Protein AF-A0A7T5RRS4-F1 (afdb_monomer)

Secondary structure (DSSP, 8-state):
-PPPPPPPP------PPPTTPPPPEE-TTT-PBPEES-S--SSSS---EE-TTT--EES--EEPS------------

Nearest PDB structures (foldseek):
  6blp-assembly1_I  TM=5.747E-01  e=8.441E-01  Saccharomyces cerevisiae S288C
  7eu1-assembly1_I  TM=4.699E-01  e=1.589E+00  Arabidopsis thaliana

Radius of gyration: 20.54 Å; Cα contacts (8 Å, |Δi|>4): 84; chains: 1; bounding box: 59×61×38 Å

Sequence (77 aa):
MSEPGPEPEPKLKLTRRSPFAKSLKLCPRCLRPLTGRSRLGGWLIPQGYVCSNCGYTGSVFVEGSSLKSPVESQTSD

Structure (mmCIF, N/CA/C/O backbone):
data_AF-A0A7T5RRS4-F1
#
_entry.id   AF-A0A7T5RRS4-F1
#
loop_
_atom_site.group_PDB
_atom_site.id
_atom_site.type_symbol
_atom_site.label_atom_id
_atom_site.label_alt_id
_atom_site.label_comp_id
_atom_site.label_asym_id
_atom_site.label_entity_id
_atom_site.label_seq_id
_atom_site.pdbx_PDB_ins_code
_atom_site.Cartn_x
_atom_site.Cartn_y
_atom_site.Cartn_z
_atom_site.occupancy
_atom_site.B_iso_or_equiv
_atom_site.auth_seq_id
_atom_site.auth_comp_id
_atom_site.auth_asym_id
_atom_site.auth_atom_id
_atom_site.pdbx_PDB_model_num
ATOM 1 N N . MET A 1 1 ? -43.958 30.532 26.201 1.00 56.97 1 MET A N 1
ATOM 2 C CA . MET A 1 1 ? -43.277 29.484 25.417 1.00 56.97 1 MET A CA 1
ATOM 3 C C . MET A 1 1 ? -41.839 29.418 25.900 1.00 56.97 1 MET A C 1
ATOM 5 O O . MET A 1 1 ? -41.194 30.455 25.889 1.00 56.97 1 MET A O 1
ATOM 9 N N . SER A 1 2 ? -41.371 28.274 26.397 1.00 68.62 2 SER A N 1
ATOM 10 C CA . SER A 1 2 ? -39.965 28.105 26.791 1.00 68.62 2 SER A CA 1
ATOM 11 C C . SER A 1 2 ? -39.171 27.668 25.567 1.00 68.62 2 SER A C 1
ATOM 13 O O . SER A 1 2 ? -39.538 26.676 24.938 1.00 68.62 2 SER A O 1
ATOM 15 N N . GLU A 1 3 ? -38.137 28.420 25.200 1.00 71.25 3 GLU A N 1
ATOM 16 C CA . GLU A 1 3 ? -37.272 28.059 24.077 1.00 71.25 3 GLU A CA 1
ATOM 17 C C . GLU A 1 3 ? -36.409 26.830 24.412 1.00 71.25 3 GLU A C 1
ATOM 19 O O . GLU A 1 3 ? -35.894 26.732 25.532 1.00 71.25 3 GLU A O 1
ATOM 24 N N . PRO A 1 4 ? -36.241 25.882 23.472 1.00 77.12 4 PRO A N 1
ATOM 25 C CA . PRO A 1 4 ? -35.299 24.785 23.629 1.00 77.12 4 PRO A CA 1
ATOM 26 C C . PRO A 1 4 ? -33.862 25.317 23.535 1.00 77.12 4 PRO A C 1
ATOM 28 O O . PRO A 1 4 ? -33.508 26.038 22.605 1.00 77.12 4 PRO A O 1
ATOM 31 N N . GLY A 1 5 ? -33.044 24.976 24.532 1.00 75.38 5 GLY A N 1
ATOM 32 C CA . GLY A 1 5 ? -31.639 25.378 24.603 1.00 75.38 5 GLY A CA 1
ATOM 33 C C . GLY A 1 5 ? -30.766 24.737 23.513 1.00 75.38 5 GLY A C 1
ATOM 34 O O . GLY A 1 5 ? -31.187 23.776 22.869 1.00 75.38 5 GLY A O 1
ATOM 35 N N . PRO A 1 6 ? -29.543 25.255 23.302 1.00 82.12 6 PRO A N 1
ATOM 36 C CA . PRO A 1 6 ? -28.660 24.798 22.235 1.00 82.12 6 PRO A CA 1
ATOM 37 C C . PRO A 1 6 ? -28.235 23.338 22.442 1.00 82.12 6 PRO A C 1
ATOM 39 O O . PRO A 1 6 ? -27.692 22.974 23.488 1.00 82.12 6 PRO A O 1
ATOM 42 N N . GLU A 1 7 ? -28.473 22.511 21.423 1.00 78.12 7 GLU A N 1
ATOM 43 C CA . GLU A 1 7 ? -27.982 21.134 21.342 1.00 78.12 7 GLU A CA 1
ATOM 44 C C . GLU A 1 7 ? -26.441 21.117 21.391 1.00 78.12 7 GLU A C 1
ATOM 46 O O . GLU A 1 7 ? -25.785 21.948 20.755 1.00 78.12 7 GLU A O 1
ATOM 51 N N . PRO A 1 8 ? -25.827 20.193 22.149 1.00 80.62 8 PRO A N 1
ATOM 52 C CA . PRO A 1 8 ? -24.382 20.160 22.309 1.00 80.62 8 PRO A CA 1
ATOM 53 C C . PRO A 1 8 ? -23.687 19.746 21.004 1.00 80.62 8 PRO A C 1
ATOM 55 O O . PRO A 1 8 ? -23.883 18.642 20.498 1.00 80.62 8 PRO A O 1
ATOM 58 N N . GLU A 1 9 ? -22.809 20.610 20.494 1.00 78.12 9 GLU A N 1
ATOM 59 C CA . GLU A 1 9 ? -22.024 20.326 19.292 1.00 78.12 9 GLU A CA 1
ATOM 60 C C . GLU A 1 9 ? -21.099 19.104 19.467 1.00 78.12 9 GLU A C 1
ATOM 62 O O . GLU A 1 9 ? -20.516 18.892 20.545 1.00 78.12 9 GLU A O 1
ATOM 67 N N . PRO A 1 10 ? -20.910 18.288 18.410 1.00 80.81 10 PRO A N 1
ATOM 68 C CA . PRO A 1 10 ? -20.062 17.108 18.476 1.00 80.81 10 PRO A CA 1
ATOM 69 C C . PRO A 1 10 ? -18.596 17.503 18.695 1.00 80.81 10 PRO A C 1
ATOM 71 O O . PRO A 1 10 ? -17.907 17.994 17.803 1.00 80.81 10 PRO A O 1
ATOM 74 N N . LYS A 1 11 ? -18.082 17.236 19.900 1.00 82.94 11 LYS A N 1
ATOM 75 C CA . LYS A 1 11 ? -16.672 17.468 20.244 1.00 82.94 11 LYS A CA 1
ATOM 76 C C . LYS A 1 11 ? -15.779 16.472 19.503 1.00 82.94 11 LYS A C 1
ATOM 78 O O . LYS A 1 11 ? -15.775 15.280 19.821 1.00 82.94 11 LYS A O 1
ATOM 83 N N . LEU A 1 12 ? -14.979 16.962 18.556 1.00 86.31 12 LEU A N 1
ATOM 84 C CA . LEU A 1 12 ? -13.931 16.174 17.905 1.00 86.31 12 LEU A CA 1
ATOM 85 C C . LEU A 1 12 ? -12.890 15.741 18.952 1.00 86.31 12 LEU A C 1
ATOM 87 O O . LEU A 1 12 ? -12.162 16.563 19.505 1.00 86.31 12 LEU A O 1
ATOM 91 N N . LYS A 1 13 ? -12.818 14.437 19.244 1.00 86.81 13 LYS A N 1
ATOM 92 C CA . LYS A 1 13 ? -11.822 13.864 20.164 1.00 86.81 13 LYS A CA 1
ATOM 93 C C . LYS A 1 13 ? -10.598 13.392 19.385 1.00 86.81 13 LYS A C 1
ATOM 95 O O . LYS A 1 13 ? -10.651 12.378 18.689 1.00 86.81 13 LYS A O 1
ATOM 100 N N . LEU A 1 14 ? -9.474 14.086 19.544 1.00 88.12 14 LEU A N 1
ATOM 101 C CA . LEU A 1 14 ? -8.194 13.631 19.006 1.00 88.12 14 LEU A CA 1
ATOM 102 C C . LEU A 1 14 ? -7.676 12.461 19.860 1.00 88.12 14 LEU A C 1
ATOM 104 O O . LEU A 1 14 ? -7.270 12.649 21.002 1.00 88.12 14 LEU A O 1
ATOM 108 N N . THR A 1 15 ? -7.704 11.240 19.323 1.00 84.88 15 THR A N 1
ATOM 109 C CA . THR A 1 15 ? -7.138 10.057 19.997 1.00 84.88 15 THR A CA 1
ATOM 110 C C . THR A 1 15 ? -5.838 9.660 19.308 1.00 84.88 15 THR A C 1
ATOM 112 O O . THR A 1 15 ? -5.811 9.484 18.088 1.00 84.88 15 THR A O 1
ATOM 115 N N . ARG A 1 16 ? -4.747 9.507 20.070 1.00 84.75 16 ARG A N 1
ATOM 116 C CA . ARG A 1 16 ? -3.451 9.095 19.510 1.00 8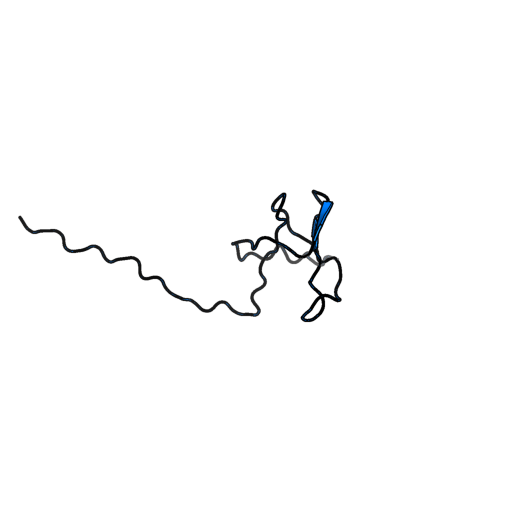4.75 16 ARG A CA 1
ATOM 117 C C . ARG A 1 16 ? -3.529 7.647 19.028 1.00 84.75 16 ARG A C 1
ATOM 119 O O . ARG A 1 16 ? -3.758 6.741 19.825 1.00 84.75 16 ARG A O 1
ATOM 126 N N . ARG A 1 17 ? -3.291 7.412 17.736 1.00 80.62 17 ARG A N 1
ATOM 127 C CA . ARG A 1 17 ? -3.133 6.053 17.197 1.00 80.62 17 ARG A CA 1
ATOM 128 C C . ARG A 1 17 ? -1.756 5.508 17.580 1.00 80.62 17 ARG A C 1
ATOM 130 O O . ARG A 1 17 ? -0.775 6.250 17.587 1.00 80.62 17 ARG A O 1
ATOM 137 N N . SER A 1 18 ? -1.684 4.223 17.927 1.00 83.56 18 SER A N 1
ATOM 138 C CA . SER A 1 18 ? -0.397 3.572 18.187 1.00 83.56 18 SER A CA 1
ATOM 139 C C . SER A 1 18 ? 0.431 3.550 16.896 1.00 83.56 18 SER A C 1
ATOM 141 O O . SER A 1 18 ? -0.095 3.102 15.876 1.00 83.56 18 SER A O 1
ATOM 143 N N . PRO A 1 19 ? 1.712 3.966 16.918 1.00 79.75 19 PRO A N 1
ATOM 144 C CA . PRO A 1 19 ? 2.585 3.881 15.743 1.00 79.75 19 PRO A CA 1
ATOM 145 C C . PRO A 1 19 ? 2.847 2.430 15.310 1.00 79.75 19 PRO A C 1
ATOM 147 O O . PRO A 1 19 ? 3.269 2.189 14.185 1.00 79.75 19 PRO A O 1
ATOM 150 N N . PHE A 1 20 ? 2.565 1.460 16.186 1.00 81.94 20 PHE A N 1
ATOM 151 C CA . PHE A 1 20 ? 2.712 0.028 15.921 1.00 81.94 20 PHE A CA 1
ATOM 152 C C . PHE A 1 20 ? 1.400 -0.653 15.504 1.00 81.94 20 PHE A C 1
ATOM 154 O O . PHE A 1 20 ? 1.373 -1.869 15.309 1.00 81.94 20 PHE A O 1
ATOM 161 N N . ALA A 1 21 ? 0.297 0.093 15.385 1.00 83.00 21 ALA A N 1
ATOM 162 C CA . ALA A 1 21 ? -0.958 -0.473 14.907 1.00 83.00 21 ALA A CA 1
ATOM 163 C C . ALA A 1 21 ? -0.814 -0.891 13.436 1.00 83.00 21 ALA A C 1
ATOM 165 O O . ALA A 1 21 ? -0.481 -0.078 12.574 1.00 83.00 21 ALA A O 1
ATOM 166 N N . LYS A 1 22 ? -1.079 -2.167 13.137 1.00 80.44 22 LYS A N 1
ATOM 167 C CA . LYS A 1 22 ? -1.075 -2.672 11.760 1.00 80.44 22 LYS A CA 1
ATOM 168 C C . LYS A 1 22 ? -2.269 -2.077 11.005 1.00 80.44 22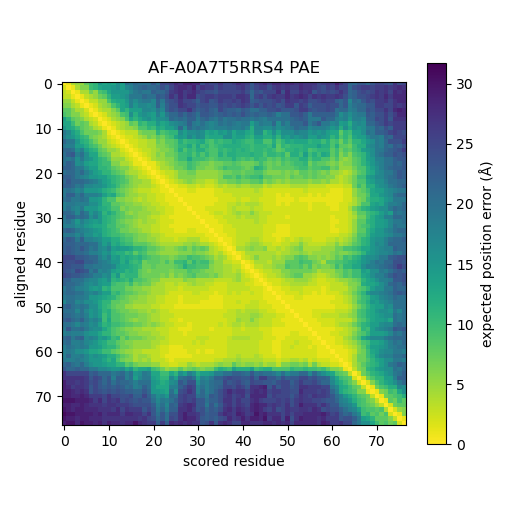 LYS A C 1
ATOM 170 O O . LYS A 1 22 ? -3.412 -2.354 11.362 1.00 80.44 22 LYS A O 1
ATOM 175 N N . SER A 1 23 ? -2.010 -1.291 9.960 1.00 84.88 23 SER A N 1
ATOM 176 C CA . SER A 1 23 ? -3.033 -0.846 9.009 1.00 84.88 23 SER A CA 1
ATOM 177 C C . SER A 1 23 ? -3.131 -1.817 7.830 1.00 84.88 23 SER A C 1
ATOM 179 O O . SER A 1 23 ? -2.127 -2.337 7.332 1.00 84.88 23 SER A O 1
ATOM 181 N N . LEU A 1 24 ? -4.359 -2.094 7.389 1.00 90.31 24 LEU A N 1
ATOM 182 C CA . LEU A 1 24 ? -4.606 -2.915 6.208 1.00 90.31 24 LEU A CA 1
ATOM 183 C C . LEU A 1 24 ? -4.334 -2.083 4.949 1.00 90.31 24 LEU A C 1
ATOM 185 O O . LEU A 1 24 ? -4.921 -1.017 4.774 1.00 90.31 24 LEU A O 1
ATOM 189 N N . LYS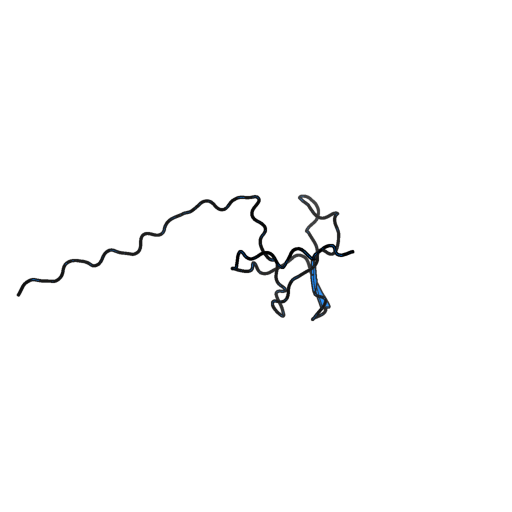 A 1 25 ? -3.461 -2.582 4.069 1.00 93.12 25 LYS A N 1
ATOM 190 C CA . LYS A 1 25 ? -3.066 -1.907 2.824 1.00 93.12 25 LYS A CA 1
ATOM 191 C C . LYS A 1 25 ? -3.843 -2.482 1.645 1.00 93.12 25 LYS A C 1
ATOM 193 O O . LYS A 1 25 ? -3.726 -3.673 1.345 1.00 93.12 25 LYS A O 1
ATOM 198 N N . LEU A 1 26 ? -4.622 -1.640 0.977 1.00 95.69 26 LEU A N 1
ATOM 199 C CA . LEU A 1 26 ? -5.526 -2.021 -0.106 1.00 95.69 26 LEU A CA 1
ATOM 200 C C . LEU A 1 26 ? -5.068 -1.462 -1.456 1.00 95.69 26 LEU A C 1
ATOM 202 O O . LEU A 1 26 ? -4.426 -0.414 -1.546 1.00 95.69 26 LEU A O 1
ATOM 206 N N . CYS A 1 27 ? -5.412 -2.175 -2.525 1.00 96.50 27 CYS A N 1
ATOM 207 C CA . CYS A 1 27 ? -5.092 -1.800 -3.893 1.00 96.50 27 CYS A CA 1
ATOM 208 C C . CYS A 1 27 ? -5.871 -0.543 -4.317 1.00 96.50 27 CYS A C 1
ATOM 210 O O . CYS A 1 27 ? -7.094 -0.543 -4.198 1.00 96.50 27 CYS A O 1
ATOM 212 N N . PRO A 1 28 ? -5.228 0.475 -4.918 1.00 96.38 28 PRO A N 1
ATOM 213 C CA . PRO A 1 28 ? -5.926 1.685 -5.364 1.00 96.38 28 PRO A CA 1
ATOM 214 C C . PRO A 1 28 ? -6.882 1.450 -6.544 1.00 96.38 28 PRO A C 1
ATOM 216 O O . PRO A 1 28 ? -7.725 2.291 -6.819 1.00 96.38 28 PRO A O 1
ATOM 219 N N . ARG A 1 29 ? -6.757 0.319 -7.254 1.00 96.69 29 ARG A N 1
ATOM 220 C CA . ARG A 1 29 ? -7.606 -0.006 -8.413 1.00 96.69 29 ARG A CA 1
ATOM 221 C C . ARG A 1 29 ? -8.834 -0.835 -8.052 1.00 96.69 29 ARG A C 1
ATOM 223 O O . ARG A 1 29 ? -9.915 -0.573 -8.552 1.00 96.69 29 ARG A O 1
ATOM 230 N N . CYS A 1 30 ? -8.655 -1.869 -7.230 1.00 96.06 30 CYS A N 1
ATOM 231 C CA . CYS A 1 30 ? -9.705 -2.860 -6.955 1.00 96.06 30 CYS A CA 1
ATOM 232 C C . CYS A 1 30 ? -9.972 -3.089 -5.464 1.00 96.06 30 CYS A C 1
ATOM 234 O O . CYS A 1 30 ? -10.718 -4.001 -5.119 1.00 96.06 30 CYS A O 1
ATOM 236 N N . LEU A 1 31 ? -9.323 -2.315 -4.587 1.00 94.81 31 LEU A N 1
ATOM 237 C CA . LEU A 1 31 ? -9.498 -2.338 -3.131 1.00 94.81 31 LEU A CA 1
ATOM 238 C C . LEU A 1 31 ? -9.250 -3.698 -2.457 1.00 94.81 31 LEU A C 1
ATOM 240 O O . LEU A 1 31 ? -9.571 -3.873 -1.287 1.00 94.81 31 LEU A O 1
ATOM 244 N N . ARG A 1 32 ? -8.629 -4.659 -3.152 1.00 95.19 32 ARG A N 1
ATOM 245 C CA . ARG A 1 32 ? -8.192 -5.924 -2.547 1.00 95.19 32 ARG A CA 1
ATOM 246 C C . ARG A 1 32 ? -6.879 -5.760 -1.770 1.00 95.19 32 ARG A C 1
ATOM 248 O O . ARG A 1 32 ? -6.107 -4.855 -2.100 1.00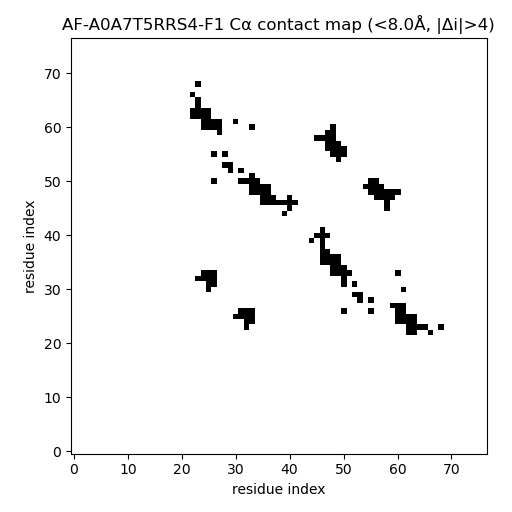 95.19 32 ARG A O 1
ATOM 255 N N . PRO A 1 33 ? -6.594 -6.627 -0.782 1.00 94.88 33 PRO A N 1
ATOM 256 C CA . PRO A 1 33 ? -5.342 -6.589 -0.031 1.00 94.88 33 PRO A CA 1
ATOM 257 C C . PRO A 1 33 ? -4.108 -6.660 -0.936 1.00 94.88 33 PRO A C 1
ATOM 259 O O . PRO A 1 33 ? -4.070 -7.430 -1.899 1.00 94.88 33 PRO A O 1
ATOM 262 N N . LEU A 1 34 ? -3.105 -5.843 -0.621 1.00 94.94 34 LEU A N 1
ATOM 263 C CA . LEU A 1 34 ? -1.815 -5.830 -1.306 1.00 94.94 34 LEU A CA 1
ATOM 264 C C . LEU A 1 34 ? -0.781 -6.675 -0.563 1.00 94.94 34 LEU A C 1
ATOM 266 O O . LEU A 1 34 ? -0.746 -6.690 0.668 1.00 94.94 34 LEU A O 1
ATOM 270 N N . THR A 1 35 ? 0.120 -7.303 -1.315 1.00 93.56 35 THR A N 1
ATOM 271 C CA . THR A 1 35 ? 1.297 -7.986 -0.767 1.00 93.56 35 THR A CA 1
ATOM 272 C C . THR A 1 35 ? 2.555 -7.155 -1.000 1.00 93.56 35 THR A C 1
ATOM 274 O O . THR A 1 35 ? 2.664 -6.416 -1.980 1.00 93.56 35 THR A O 1
ATOM 277 N N . GLY A 1 36 ? 3.512 -7.232 -0.072 1.00 91.69 36 GLY A N 1
ATOM 278 C CA . GLY A 1 36 ? 4.803 -6.561 -0.218 1.00 91.69 36 GLY A CA 1
ATOM 279 C C . GLY A 1 36 ? 5.657 -7.2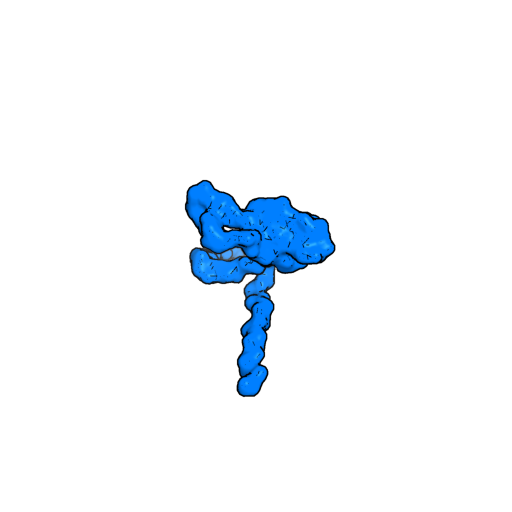53 -1.279 1.00 91.69 36 GLY A C 1
ATOM 280 O O . GLY A 1 36 ? 5.844 -8.465 -1.222 1.00 91.69 36 GLY A O 1
ATOM 281 N N . ARG A 1 37 ? 6.201 -6.484 -2.227 1.00 90.00 37 ARG A N 1
ATOM 282 C CA . ARG A 1 37 ? 7.059 -7.013 -3.302 1.00 90.00 37 ARG A CA 1
ATOM 283 C C . ARG A 1 37 ? 8.440 -7.448 -2.803 1.00 90.00 37 ARG A C 1
ATOM 285 O O . ARG A 1 37 ? 9.040 -8.355 -3.360 1.00 90.00 37 ARG A O 1
ATOM 292 N N . SER A 1 38 ? 8.965 -6.759 -1.794 1.00 86.88 38 SER A N 1
ATOM 293 C CA . SER A 1 38 ? 10.300 -6.986 -1.241 1.00 86.88 38 SER A CA 1
ATOM 294 C C . SER A 1 38 ? 10.310 -6.682 0.253 1.00 86.88 38 SER A C 1
ATOM 296 O O . SER A 1 38 ? 9.498 -5.890 0.730 1.00 86.88 38 SER A O 1
ATOM 298 N N . ARG A 1 39 ? 11.246 -7.295 0.981 1.00 85.75 39 ARG A N 1
ATOM 299 C CA . ARG A 1 39 ? 11.537 -6.979 2.389 1.00 85.75 39 ARG A CA 1
ATOM 300 C C . ARG A 1 39 ? 12.594 -5.880 2.550 1.00 85.75 39 ARG A C 1
ATOM 302 O O . ARG A 1 39 ? 12.860 -5.471 3.668 1.00 85.75 39 ARG A O 1
ATOM 309 N N . LEU A 1 40 ? 13.183 -5.409 1.447 1.00 86.19 40 LEU A N 1
ATOM 310 C CA . LEU A 1 40 ? 14.215 -4.363 1.432 1.00 86.19 40 LEU A CA 1
ATOM 311 C C . LEU A 1 40 ? 13.640 -2.936 1.493 1.00 86.19 40 LEU A C 1
ATOM 313 O O . LEU A 1 40 ? 14.390 -1.970 1.384 1.00 86.19 40 LEU A O 1
ATOM 317 N N . GLY A 1 41 ? 12.318 -2.787 1.609 1.00 82.00 41 GLY A N 1
ATOM 318 C CA . GLY A 1 41 ? 11.692 -1.478 1.775 1.00 82.00 41 GLY A CA 1
ATOM 319 C C . GLY A 1 41 ? 11.931 -0.914 3.176 1.00 82.00 41 GLY A C 1
ATOM 320 O O . GLY A 1 41 ? 12.053 -1.655 4.151 1.00 82.00 41 GLY A O 1
ATOM 321 N N . GLY A 1 42 ? 12.008 0.409 3.280 1.00 82.44 42 GLY A N 1
ATOM 322 C CA . GLY A 1 42 ? 12.327 1.095 4.527 1.00 82.44 42 GLY A CA 1
ATOM 323 C C . GLY A 1 42 ? 12.399 2.605 4.341 1.00 82.44 42 GLY A C 1
ATOM 324 O O . GLY A 1 42 ? 11.668 3.170 3.533 1.00 82.44 42 GLY A O 1
ATOM 325 N N . TRP A 1 43 ? 13.285 3.262 5.090 1.00 85.19 43 TRP A N 1
ATOM 326 C CA . TRP A 1 43 ? 13.431 4.720 5.036 1.00 85.19 43 TRP A CA 1
ATOM 327 C C . TRP A 1 43 ? 14.002 5.215 3.697 1.00 85.19 43 TRP A C 1
ATOM 329 O O . TRP A 1 43 ? 13.514 6.199 3.153 1.00 85.19 43 TRP A O 1
ATOM 339 N N . LEU A 1 44 ? 14.997 4.510 3.141 1.00 89.94 44 LEU A N 1
ATOM 340 C CA . LEU A 1 44 ? 15.672 4.914 1.901 1.00 89.94 44 LEU A CA 1
ATOM 341 C C . LEU A 1 44 ? 14.972 4.402 0.632 1.00 89.94 44 LEU A C 1
ATOM 343 O O . LEU A 1 44 ? 15.023 5.046 -0.411 1.00 89.94 44 LEU A O 1
ATOM 347 N N . ILE A 1 45 ? 14.333 3.231 0.710 1.00 91.06 45 ILE A N 1
ATOM 348 C CA . ILE A 1 45 ? 13.723 2.559 -0.441 1.00 91.06 45 ILE A CA 1
ATOM 349 C C . ILE A 1 45 ? 12.215 2.449 -0.207 1.00 91.06 45 ILE A C 1
ATOM 351 O O . ILE A 1 45 ? 11.806 1.787 0.754 1.00 91.06 45 ILE A O 1
ATOM 355 N N . PRO A 1 46 ? 11.374 3.026 -1.085 1.00 90.75 46 PRO A N 1
ATOM 356 C CA . PRO A 1 46 ? 9.930 2.905 -0.968 1.00 90.75 46 PRO A CA 1
ATOM 357 C C . PRO A 1 46 ? 9.489 1.442 -0.931 1.00 90.75 46 PRO A C 1
ATOM 359 O O . PRO A 1 46 ? 9.895 0.623 -1.758 1.00 90.75 46 PRO A O 1
ATOM 362 N N . GLN A 1 47 ? 8.601 1.113 0.006 1.00 93.00 47 GLN A N 1
ATOM 363 C CA . GLN A 1 47 ? 8.003 -0.213 0.063 1.00 93.00 47 GLN A CA 1
ATOM 364 C C . GLN A 1 47 ? 7.120 -0.436 -1.173 1.00 93.00 47 GLN A C 1
ATOM 366 O O . GLN A 1 47 ? 6.087 0.210 -1.334 1.00 93.00 47 GLN A O 1
ATOM 371 N N . GLY A 1 48 ? 7.521 -1.365 -2.040 1.00 94.31 48 GLY A N 1
ATOM 372 C CA . GLY A 1 48 ? 6.729 -1.776 -3.197 1.00 94.31 48 GLY A CA 1
ATOM 373 C C . GLY A 1 48 ? 5.635 -2.779 -2.829 1.00 94.31 48 GLY A C 1
ATOM 374 O O . GLY A 1 48 ? 5.837 -3.651 -1.974 1.00 94.31 48 GLY A O 1
ATOM 375 N N . TYR A 1 49 ? 4.508 -2.692 -3.530 1.00 95.31 49 TYR A N 1
ATOM 376 C CA . TYR A 1 49 ? 3.342 -3.558 -3.395 1.00 95.31 49 TYR A CA 1
ATOM 377 C C . TYR A 1 49 ? 2.926 -4.159 -4.734 1.00 95.31 49 TYR A C 1
ATOM 379 O O . TYR A 1 49 ? 3.121 -3.542 -5.786 1.00 95.31 49 TYR A O 1
ATOM 387 N N . VAL A 1 50 ? 2.316 -5.343 -4.677 1.00 96.56 50 VAL A N 1
ATOM 388 C CA . VAL A 1 50 ? 1.720 -6.031 -5.827 1.00 96.56 50 VAL A CA 1
ATOM 389 C C . VAL A 1 50 ? 0.299 -6.475 -5.482 1.00 96.56 50 VAL A C 1
ATOM 391 O O . VAL A 1 50 ? 0.018 -6.911 -4.364 1.00 96.56 50 VAL A O 1
ATOM 394 N N . CYS A 1 51 ? -0.613 -6.351 -6.445 1.00 97.06 51 CYS A N 1
ATOM 395 C CA . CYS A 1 51 ? -1.963 -6.894 -6.368 1.00 97.06 51 CYS A CA 1
ATOM 396 C C . CYS A 1 51 ? -2.081 -8.137 -7.253 1.00 97.06 51 CYS A C 1
ATOM 398 O O . CYS A 1 51 ? -1.981 -8.031 -8.474 1.00 97.06 51 CYS A O 1
ATOM 400 N N . SER A 1 52 ? -2.386 -9.288 -6.654 1.00 96.19 52 SER A N 1
ATOM 401 C CA . SER A 1 52 ? -2.618 -10.544 -7.382 1.00 96.19 52 SER A CA 1
ATOM 402 C C . SER A 1 52 ? -3.885 -10.536 -8.243 1.00 96.19 52 SER A C 1
ATOM 404 O O . SER A 1 52 ? -3.995 -11.330 -9.165 1.00 96.19 52 SER A O 1
ATOM 406 N N . ASN A 1 53 ? -4.838 -9.640 -7.966 1.00 96.88 53 ASN A N 1
ATOM 407 C CA . ASN A 1 53 ? -6.117 -9.608 -8.675 1.00 96.88 53 ASN A CA 1
ATOM 408 C C . ASN A 1 53 ? -6.089 -8.791 -9.973 1.00 96.88 53 ASN A C 1
ATOM 410 O O . ASN A 1 53 ? -6.592 -9.235 -10.993 1.00 96.88 53 ASN A O 1
ATOM 414 N N . CYS A 1 54 ? -5.545 -7.572 -9.934 1.00 96.25 54 CYS A N 1
ATOM 415 C CA . CYS A 1 54 ? -5.588 -6.646 -11.077 1.00 96.25 54 CYS A CA 1
ATOM 416 C C . CYS A 1 54 ? -4.207 -6.325 -11.667 1.00 96.25 54 CYS A C 1
ATOM 418 O O . CYS A 1 54 ? -4.093 -5.447 -12.521 1.00 96.25 54 CYS A O 1
ATOM 420 N N . GLY A 1 55 ? -3.146 -6.962 -11.161 1.00 96.19 55 GLY A N 1
ATOM 421 C CA . GLY A 1 55 ? -1.772 -6.765 -11.631 1.00 96.19 55 GLY A CA 1
ATOM 422 C C . GLY A 1 55 ? -1.134 -5.427 -11.241 1.00 96.19 55 GLY A C 1
ATOM 423 O O . GLY A 1 55 ? -0.030 -5.121 -11.688 1.00 96.19 55 GLY A O 1
ATOM 424 N N . TYR A 1 56 ? -1.795 -4.607 -10.413 1.00 97.19 56 TYR A N 1
ATOM 425 C CA . TYR A 1 56 ? -1.211 -3.353 -9.933 1.00 97.19 56 TYR A CA 1
ATOM 426 C C . TYR A 1 56 ? 0.137 -3.597 -9.247 1.00 97.19 56 TYR A C 1
ATOM 428 O O . TYR A 1 56 ? 0.251 -4.480 -8.398 1.00 97.19 56 TYR A O 1
ATOM 436 N N . THR A 1 57 ? 1.122 -2.769 -9.588 1.00 96.31 57 THR A N 1
ATOM 437 C CA . THR A 1 57 ? 2.458 -2.772 -8.995 1.00 96.31 57 THR A CA 1
ATOM 438 C C . THR A 1 57 ? 2.893 -1.330 -8.753 1.00 96.31 57 THR A C 1
ATOM 440 O O . THR A 1 57 ? 2.869 -0.523 -9.680 1.00 96.31 57 THR A O 1
ATOM 443 N N . GLY A 1 58 ? 3.279 -0.993 -7.523 1.00 94.69 58 GLY A N 1
ATOM 444 C CA . GLY A 1 58 ? 3.674 0.373 -7.159 1.00 94.69 58 GLY A CA 1
ATOM 445 C C . GLY A 1 58 ? 3.880 0.548 -5.656 1.00 94.69 58 GLY A C 1
ATOM 446 O O . GLY A 1 58 ? 3.721 -0.401 -4.894 1.00 94.69 58 GLY A O 1
ATOM 447 N N . SER A 1 59 ? 4.244 1.750 -5.214 1.00 94.38 59 SER A N 1
ATOM 448 C CA . SER A 1 59 ? 4.487 2.073 -3.794 1.00 94.38 59 SER A CA 1
ATOM 449 C C . SER A 1 59 ? 3.270 2.660 -3.066 1.00 94.38 59 SER A C 1
ATOM 451 O O . SER A 1 59 ? 3.288 2.792 -1.844 1.00 94.38 59 SER A O 1
ATOM 453 N N . VAL A 1 60 ? 2.202 2.994 -3.795 1.00 94.75 60 VAL A N 1
ATOM 454 C CA . VAL A 1 60 ? 0.994 3.631 -3.247 1.00 94.75 60 VAL A CA 1
ATOM 455 C C . VAL A 1 60 ? -0.060 2.582 -2.884 1.00 94.75 60 VAL A C 1
ATOM 457 O O . VAL A 1 60 ? -0.231 1.594 -3.605 1.00 94.75 60 VAL A O 1
ATOM 460 N N . PHE A 1 61 ? -0.782 2.815 -1.787 1.00 95.19 61 PHE A N 1
ATOM 461 C CA . PHE A 1 61 ? -1.882 1.983 -1.296 1.00 95.19 61 PHE A CA 1
ATOM 462 C C . PHE A 1 61 ? -2.973 2.839 -0.642 1.00 95.19 61 PHE A C 1
ATOM 464 O O . PHE A 1 61 ? -2.743 3.997 -0.298 1.00 95.19 61 PHE A O 1
ATOM 471 N N . VAL A 1 62 ? -4.151 2.248 -0.456 1.00 95.38 62 VAL A N 1
ATOM 472 C CA . VAL A 1 62 ? -5.267 2.832 0.299 1.00 95.38 62 V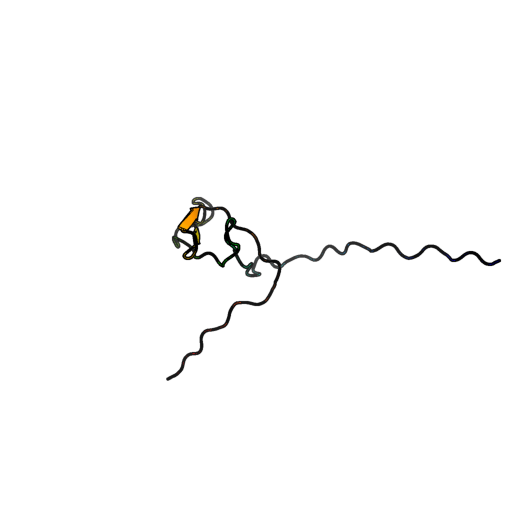AL A CA 1
ATOM 473 C C . VAL A 1 62 ? -5.305 2.206 1.691 1.00 95.38 62 VAL A C 1
ATOM 475 O O . VAL A 1 62 ? -5.181 0.987 1.822 1.00 95.38 62 VAL A O 1
ATOM 478 N N . GLU A 1 63 ? -5.467 3.016 2.735 1.00 91.88 63 GLU A N 1
ATOM 479 C CA . GLU A 1 63 ? -5.635 2.513 4.101 1.00 91.88 63 GLU A CA 1
ATOM 480 C C . GLU A 1 63 ? -7.067 2.021 4.336 1.00 91.88 63 GLU A C 1
ATOM 482 O O . GLU A 1 63 ? -8.036 2.760 4.158 1.00 91.88 63 GLU A O 1
ATOM 487 N N . GLY A 1 64 ? -7.207 0.762 4.752 1.00 88.12 64 GLY A N 1
ATOM 488 C CA . GLY A 1 64 ? -8.485 0.203 5.182 1.00 88.12 64 GLY A CA 1
ATOM 489 C C . GLY A 1 64 ? -8.895 0.732 6.559 1.00 88.12 64 GLY A C 1
ATOM 490 O O . GLY A 1 64 ? -8.086 0.777 7.483 1.00 88.12 64 GLY A O 1
ATOM 491 N N . SER A 1 65 ? -10.170 1.085 6.721 1.00 72.81 65 SER A N 1
ATOM 492 C CA . SER A 1 65 ? -10.720 1.668 7.954 1.00 72.81 65 SER A CA 1
ATOM 493 C C . SER A 1 65 ? -11.047 0.656 9.065 1.00 72.81 65 SER A C 1
ATOM 495 O O . SER A 1 65 ? -11.509 1.061 10.129 1.00 72.81 65 SER A O 1
ATOM 497 N N . SER A 1 66 ? -10.816 -0.649 8.869 1.00 57.91 66 SER A N 1
ATOM 498 C CA . SER A 1 66 ? -11.239 -1.690 9.820 1.00 57.91 66 SER A CA 1
ATOM 499 C C . SER A 1 66 ? -10.080 -2.423 10.497 1.00 57.91 66 SER A C 1
ATOM 501 O O . SER A 1 66 ? -9.326 -3.164 9.870 1.00 57.91 66 SER A O 1
ATOM 503 N N . LEU A 1 67 ? -10.007 -2.265 11.822 1.00 54.62 67 LEU A N 1
ATOM 504 C CA . LEU A 1 67 ? -9.210 -3.067 12.753 1.00 54.62 67 LEU A CA 1
ATOM 505 C C . LEU A 1 67 ? -9.816 -4.471 12.901 1.00 54.62 67 LEU A C 1
ATOM 507 O O . LEU A 1 67 ? -10.414 -4.788 13.924 1.00 54.62 67 LEU A O 1
ATOM 511 N N . LYS A 1 68 ? -9.678 -5.321 11.886 1.00 42.81 68 LYS A N 1
ATOM 512 C CA . LYS A 1 68 ? -9.72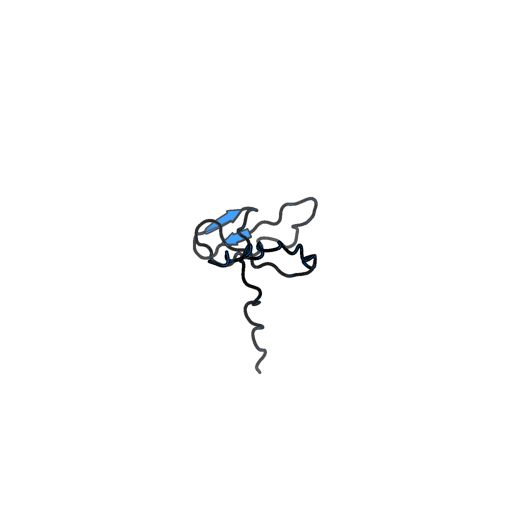1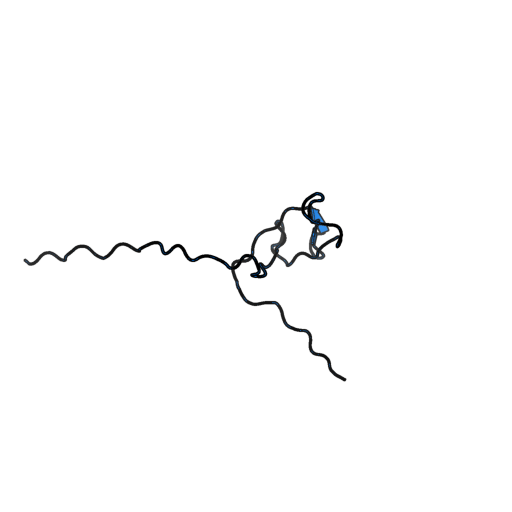 -6.777 12.066 1.00 42.81 68 LYS A CA 1
ATOM 513 C C . LYS A 1 68 ? -8.643 -7.367 11.174 1.00 42.81 68 LYS A C 1
ATOM 515 O O . LYS A 1 68 ? -8.777 -7.404 9.955 1.00 42.81 68 LYS A O 1
ATOM 520 N N . SER A 1 69 ? -7.533 -7.745 11.797 1.00 47.44 69 SER A N 1
ATOM 521 C CA . SER A 1 69 ? -6.494 -8.570 11.189 1.00 47.44 69 SER A CA 1
ATOM 522 C C . SER A 1 69 ? -7.139 -9.748 10.449 1.00 47.44 69 SER A C 1
ATOM 524 O O . SER A 1 69 ? -7.927 -10.468 11.067 1.00 47.44 69 SER A O 1
ATOM 526 N N . PRO A 1 70 ? -6.834 -9.976 9.159 1.00 48.53 70 PRO A N 1
ATOM 527 C CA . PRO A 1 70 ? -7.176 -11.231 8.515 1.00 48.53 70 PRO A CA 1
ATOM 528 C C . PRO A 1 70 ? -6.368 -12.344 9.191 1.00 48.53 70 PRO A C 1
ATOM 530 O O . PRO A 1 70 ? -5.161 -12.438 9.004 1.00 48.53 70 PRO A O 1
ATOM 533 N N . VAL A 1 71 ? -7.067 -13.074 10.059 1.00 48.88 71 VAL A N 1
ATOM 534 C CA . VAL A 1 71 ? -6.964 -14.509 10.346 1.00 48.88 71 VAL A CA 1
ATOM 535 C C . VAL A 1 71 ? -5.546 -15.087 10.378 1.00 48.88 71 VAL A C 1
ATOM 537 O O . VAL A 1 71 ? -4.935 -15.391 9.359 1.00 48.88 71 VAL A O 1
ATOM 540 N N . GLU A 1 72 ? -5.099 -15.309 11.611 1.00 46.44 72 GLU A N 1
ATOM 541 C CA . GLU A 1 72 ? -4.172 -16.358 12.022 1.00 46.44 72 GLU A CA 1
ATOM 542 C C . GLU A 1 72 ? -4.582 -17.688 11.363 1.00 46.44 72 GLU A C 1
ATOM 544 O O . GLU A 1 72 ? -5.597 -18.291 11.714 1.00 46.44 72 GLU A O 1
ATOM 549 N N . SER A 1 73 ? -3.852 -18.098 10.325 1.00 46.28 73 SER A N 1
ATOM 550 C CA . SER A 1 73 ? -4.004 -19.414 9.711 1.00 46.28 73 SER A CA 1
ATOM 551 C C . SER A 1 73 ? -3.476 -20.464 10.684 1.00 46.28 73 SER A C 1
ATOM 553 O O . SER A 1 73 ? -2.292 -20.497 11.008 1.0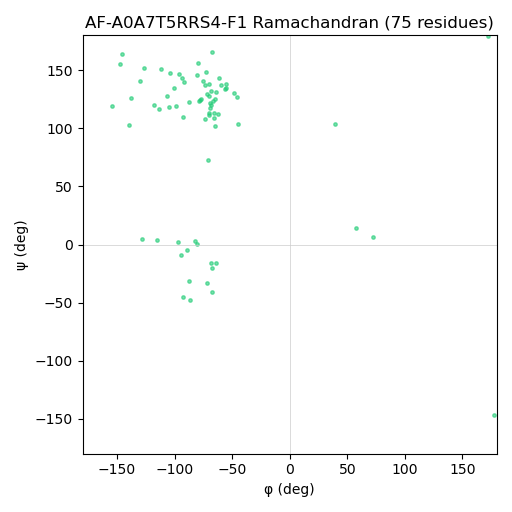0 46.28 73 SER A O 1
ATOM 555 N N . GLN A 1 74 ? -4.428 -21.258 11.158 1.00 48.25 74 GLN A N 1
ATOM 556 C CA . GLN A 1 74 ? -4.327 -22.381 12.076 1.00 48.25 74 GLN A CA 1
ATOM 557 C C . GLN A 1 74 ? -3.211 -23.355 11.664 1.00 48.25 74 GLN A C 1
ATOM 559 O O . GLN A 1 74 ? -3.152 -23.787 10.515 1.00 48.25 74 GLN A O 1
ATOM 564 N N . THR A 1 75 ? -2.354 -23.715 12.622 1.00 50.62 75 THR A N 1
ATOM 565 C CA . THR A 1 75 ? -1.561 -24.950 12.589 1.00 50.62 75 THR A CA 1
ATOM 566 C C . THR A 1 75 ? -2.475 -26.111 12.991 1.00 50.62 75 THR A C 1
ATOM 568 O O . THR A 1 75 ? -3.098 -26.082 14.051 1.00 50.62 75 THR A O 1
ATOM 571 N N . SER A 1 76 ? -2.558 -27.119 12.132 1.00 55.50 76 SER A N 1
ATOM 572 C CA . SER A 1 76 ? -3.063 -28.487 12.346 1.00 55.50 76 SER A CA 1
ATOM 573 C C . SER A 1 76 ? -2.315 -29.290 11.270 1.00 55.50 76 SER A C 1
ATOM 575 O O . SER A 1 76 ? -2.337 -28.861 10.118 1.00 55.50 76 SER A O 1
ATOM 577 N N . ASP A 1 77 ? -1.491 -30.298 11.523 1.00 48.53 77 ASP A N 1
ATOM 578 C CA . ASP A 1 77 ? -1.483 -31.427 12.461 1.00 48.53 77 ASP A CA 1
ATOM 579 C C . ASP A 1 77 ? -0.019 -31.747 12.835 1.00 48.53 77 ASP A C 1
ATOM 581 O O . ASP A 1 77 ? 0.848 -31.609 11.935 1.00 48.53 77 ASP A O 1
#

Foldseek 3Di:
DDDDDDDDDDDDDDDDDDPPQDWFWADPPPRHGWDFPDPPDDDVHQTWTADPPPGDIDRDTDTDPDPDPPDDDDDDD

Solvent-accessible surface area (backbone atoms only — not comparable to full-atom values): 5462 Å² total; per-residue (Å²): 136,85,80,84,74,87,77,82,76,85,77,84,76,90,72,88,74,64,94,80,62,85,74,47,48,18,33,82,86,77,64,45,74,49,44,71,70,54,87,79,40,55,95,91,36,76,48,38,32,36,28,92,86,79,67,51,70,45,67,76,65,38,80,52,92,66,97,64,82,86,69,88,79,79,90,80,135

Mean predicted aligned error: 11.81 Å

pLDDT: mean 82.02, std 15.94, range [42.81, 97.19]